Protein AF-A0A1C5VBH0-F1 (afdb_monomer_lite)

Secondary structure (DSSP, 8-state):
-BEEEEETTEEEETTS-EEEEE----TT--EEE-GGG--GGGGGPBPPSS-EEEEETTTEEEEE-TTSPPEEEEEEEEESSSS--EEEEEETTEEEEEEEPEEEE-

Radius of gyration: 13.72 Å; chains: 1; bounding box: 36×25×34 Å

Foldseek 3Di:
DAFDDWDQAWTADPVGKIKGKDDPDDDFKDKGWRRVPWDPVSRVDDADPPKDKAADAQFAIWIGHPPDDTIDTGIEMEGAPPDFQKMFIDIRNHTDDIHGHNYDHD

Structure (mmCIF, N/CA/C/O backbone):
data_AF-A0A1C5VBH0-F1
#
_entry.id   AF-A0A1C5VBH0-F1
#
loop_
_atom_site.group_PDB
_atom_site.id
_atom_site.type_symbol
_atom_site.label_atom_id
_atom_site.label_alt_id
_atom_site.label_comp_id
_atom_site.label_asym_id
_atom_site.label_entity_id
_atom_site.label_seq_id
_atom_site.pdbx_PDB_ins_code
_atom_site.Cartn_x
_atom_site.Cartn_y
_atom_site.Cartn_z
_atom_site.occupancy
_atom_site.B_iso_or_equiv
_atom_site.auth_seq_id
_atom_site.auth_comp_id
_atom_site.auth_asym_id
_atom_site.auth_atom_id
_atom_site.pdbx_PDB_model_num
ATOM 1 N N . MET A 1 1 ? -12.240 0.512 12.621 1.00 96.69 1 MET A N 1
ATOM 2 C CA . MET A 1 1 ? -10.835 0.123 12.818 1.00 96.69 1 MET A CA 1
ATOM 3 C C . MET A 1 1 ? -9.957 1.331 12.567 1.00 96.69 1 MET A C 1
ATOM 5 O O . MET A 1 1 ? -10.257 2.115 11.674 1.00 96.69 1 MET A O 1
ATOM 9 N N . LYS A 1 2 ? -8.920 1.514 13.374 1.00 97.88 2 LYS A N 1
ATOM 10 C CA . LYS A 1 2 ? -7.988 2.645 13.287 1.00 97.88 2 LYS A CA 1
ATOM 11 C C . LYS A 1 2 ? -6.603 2.147 12.889 1.00 97.88 2 LYS A C 1
ATOM 13 O O . LYS A 1 2 ? -6.240 1.021 13.231 1.00 97.88 2 LYS A O 1
ATOM 18 N N . ILE A 1 3 ? -5.835 2.965 12.172 1.00 98.44 3 ILE A N 1
ATOM 19 C CA . ILE A 1 3 ? -4.441 2.633 11.859 1.00 98.44 3 ILE A CA 1
ATOM 20 C C . ILE A 1 3 ? -3.642 2.608 13.166 1.00 98.44 3 ILE A C 1
ATOM 22 O O . ILE A 1 3 ? -3.681 3.549 13.958 1.00 98.44 3 ILE A O 1
ATOM 26 N N . LYS A 1 4 ? -2.948 1.497 13.401 1.00 98.25 4 LYS A N 1
ATOM 27 C CA . LYS A 1 4 ? -2.137 1.242 14.593 1.00 98.25 4 LYS A CA 1
ATOM 28 C C . LYS A 1 4 ? -0.646 1.386 14.306 1.00 98.25 4 LYS A C 1
ATOM 30 O O . LYS A 1 4 ? 0.093 1.837 15.176 1.00 98.25 4 LYS A O 1
ATOM 35 N N . GLU A 1 5 ? -0.207 0.958 13.128 1.00 98.25 5 GLU A N 1
ATOM 36 C CA . GLU A 1 5 ? 1.199 0.961 12.729 1.00 98.25 5 GLU A CA 1
ATOM 37 C C . GLU A 1 5 ? 1.309 1.065 11.206 1.00 98.25 5 GLU A C 1
ATOM 39 O O . GLU A 1 5 ? 0.511 0.468 10.482 1.00 98.25 5 GLU A O 1
ATOM 44 N N . VAL A 1 6 ? 2.313 1.807 10.744 1.00 98.44 6 VAL A N 1
ATOM 45 C CA . VAL A 1 6 ? 2.709 1.927 9.339 1.00 98.44 6 VAL A CA 1
ATOM 46 C C . VAL A 1 6 ? 4.210 1.671 9.269 1.00 98.44 6 VAL A C 1
ATOM 48 O O . VAL A 1 6 ? 4.956 2.183 10.105 1.00 98.44 6 VAL A O 1
ATOM 51 N N . ASN A 1 7 ? 4.649 0.861 8.313 1.00 97.81 7 ASN A N 1
ATOM 52 C CA . ASN A 1 7 ? 6.062 0.692 7.983 1.00 97.81 7 ASN A CA 1
ATOM 53 C C . ASN A 1 7 ? 6.222 0.381 6.493 1.00 97.8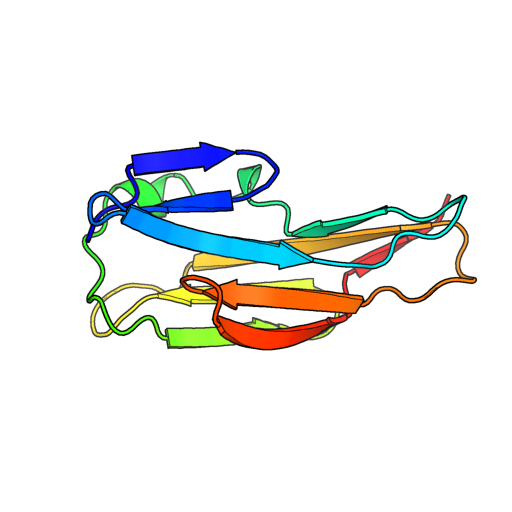1 7 ASN A C 1
ATOM 55 O 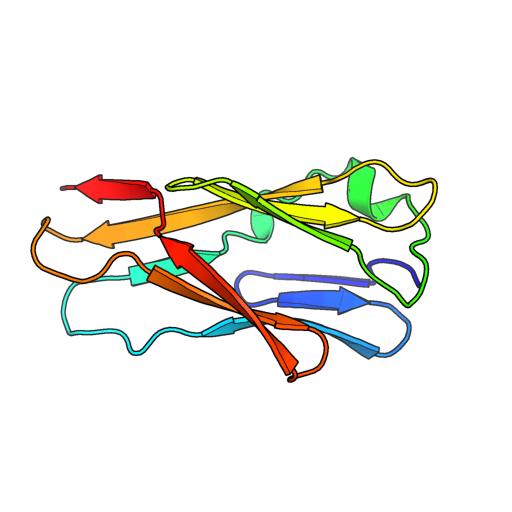O . ASN A 1 7 ? 5.236 0.279 5.770 1.00 97.81 7 ASN A O 1
ATOM 59 N N . THR A 1 8 ? 7.457 0.158 6.055 1.00 97.50 8 THR A N 1
ATOM 60 C CA . THR A 1 8 ? 7.802 -0.094 4.648 1.00 97.50 8 THR A CA 1
ATOM 61 C C . THR A 1 8 ? 7.076 -1.271 3.987 1.00 97.50 8 THR A C 1
ATOM 63 O O . THR A 1 8 ? 7.061 -1.347 2.767 1.00 97.50 8 THR A O 1
ATOM 66 N N . ASN A 1 9 ? 6.474 -2.192 4.748 1.00 97.31 9 ASN A N 1
ATOM 67 C CA . ASN A 1 9 ? 5.834 -3.400 4.218 1.00 97.31 9 ASN A CA 1
ATOM 68 C C . ASN A 1 9 ? 4.317 -3.444 4.429 1.00 97.31 9 ASN A C 1
ATOM 70 O O . ASN A 1 9 ? 3.650 -4.280 3.812 1.00 97.31 9 ASN A O 1
ATOM 74 N N . TYR A 1 10 ? 3.760 -2.633 5.336 1.00 98.50 10 TYR A N 1
ATOM 75 C CA . TYR A 1 10 ? 2.330 -2.688 5.625 1.00 98.50 10 TYR A CA 1
ATOM 76 C C . TYR A 1 10 ? 1.746 -1.453 6.309 1.00 98.50 10 TYR A C 1
ATOM 78 O O . TYR A 1 10 ? 2.421 -0.696 7.008 1.00 98.50 10 TYR A O 1
ATOM 86 N N . ILE A 1 11 ? 0.416 -1.385 6.236 1.00 98.69 11 ILE A N 1
ATOM 87 C CA . ILE A 1 11 ? -0.445 -0.663 7.178 1.00 98.69 11 ILE A CA 1
ATOM 88 C C . ILE A 1 11 ? -1.176 -1.699 8.037 1.00 98.69 11 ILE A C 1
ATOM 90 O O . ILE A 1 11 ? -1.847 -2.586 7.506 1.00 98.69 11 ILE A O 1
ATOM 94 N N . LEU A 1 12 ? -1.060 -1.596 9.361 1.00 98.62 12 LEU A N 1
ATOM 95 C CA . LEU A 1 12 ? -1.732 -2.456 10.336 1.00 98.62 12 LEU A CA 1
ATOM 96 C C . LEU A 1 12 ? -2.845 -1.680 11.038 1.00 98.62 12 LEU A C 1
ATOM 98 O O . LEU A 1 12 ? -2.598 -0.636 11.644 1.00 98.62 12 LEU A O 1
ATOM 102 N N . PHE A 1 13 ? -4.050 -2.241 11.037 1.00 98.56 13 PHE A N 1
ATOM 103 C CA . PHE A 1 13 ? -5.187 -1.720 11.786 1.00 98.56 13 PHE A CA 1
ATOM 104 C C . PHE A 1 13 ? -5.282 -2.348 13.187 1.00 98.56 13 PHE A C 1
ATOM 106 O O . PHE A 1 13 ? -4.775 -3.440 13.455 1.00 98.56 13 PHE A O 1
ATOM 113 N N . ASP A 1 14 ? -5.947 -1.658 14.110 1.00 98.31 14 ASP A N 1
ATOM 114 C CA . ASP A 1 14 ? -6.143 -2.084 15.501 1.00 98.31 14 ASP A CA 1
ATOM 115 C C . ASP A 1 14 ? -6.956 -3.380 15.667 1.00 98.31 14 ASP A C 1
ATOM 117 O O . ASP A 1 14 ? -6.773 -4.093 16.657 1.00 98.31 14 ASP A O 1
ATOM 121 N N . ASN A 1 15 ? -7.791 -3.723 14.684 1.00 97.12 15 ASN A N 1
ATOM 122 C CA . ASN A 1 15 ? -8.527 -4.986 14.609 1.00 97.12 15 ASN A CA 1
ATOM 123 C C . ASN A 1 15 ? -7.670 -6.170 14.107 1.00 97.12 15 ASN A C 1
ATOM 125 O O . ASN A 1 15 ? -8.147 -7.303 14.108 1.00 97.12 15 ASN A O 1
ATOM 129 N N . GLY A 1 16 ? -6.420 -5.922 13.696 1.00 97.88 16 GLY A N 1
ATOM 130 C CA . GLY A 1 16 ? -5.478 -6.923 13.195 1.00 97.88 16 GLY A CA 1
ATOM 131 C C . GLY A 1 16 ? -5.398 -7.045 11.671 1.00 97.88 16 GLY A C 1
ATOM 132 O O . GLY A 1 16 ? -4.440 -7.654 11.191 1.00 97.88 16 GLY A O 1
ATOM 133 N N . SER A 1 17 ? -6.335 -6.454 10.921 1.00 98.00 17 SER A N 1
ATOM 134 C CA . SER A 1 17 ? -6.310 -6.439 9.454 1.00 98.00 17 SER A CA 1
ATOM 135 C C . SER A 1 17 ? -5.119 -5.634 8.926 1.00 98.00 17 SER A C 1
ATOM 137 O O . SER A 1 17 ? -4.623 -4.719 9.593 1.00 98.00 17 SER A O 1
ATOM 139 N N . ARG A 1 18 ? -4.638 -5.983 7.727 1.00 98.19 18 ARG A N 1
ATOM 140 C CA . ARG A 1 18 ? -3.439 -5.381 7.121 1.00 98.19 18 ARG A CA 1
ATOM 141 C C . ARG A 1 18 ? -3.633 -5.082 5.647 1.00 98.19 18 ARG A C 1
ATOM 143 O O . ARG A 1 18 ? -4.257 -5.885 4.960 1.00 98.19 18 ARG A O 1
ATOM 150 N N . ILE A 1 19 ? -3.046 -3.983 5.183 1.00 98.62 19 ILE A N 1
ATOM 151 C CA . ILE A 1 19 ? -2.776 -3.743 3.761 1.00 98.62 19 ILE A CA 1
ATOM 152 C C . ILE A 1 19 ? -1.299 -4.054 3.523 1.00 98.62 19 ILE A C 1
ATOM 154 O O . ILE A 1 19 ? -0.456 -3.573 4.282 1.00 98.62 19 ILE A O 1
ATOM 158 N N . THR A 1 20 ? -0.999 -4.865 2.512 1.00 98.69 20 THR A N 1
ATOM 159 C CA . THR A 1 20 ? 0.366 -5.254 2.117 1.00 98.69 20 THR A CA 1
ATOM 160 C C . THR A 1 20 ? 0.496 -5.240 0.596 1.00 98.69 20 THR A C 1
ATOM 162 O O . THR A 1 20 ? -0.515 -5.172 -0.106 1.00 98.69 20 THR A O 1
ATOM 165 N N . PHE A 1 21 ? 1.722 -5.344 0.091 1.00 98.44 21 PHE A N 1
ATOM 166 C CA . PHE A 1 21 ? 1.986 -5.616 -1.321 1.00 98.44 21 PHE A CA 1
ATOM 167 C C . PHE A 1 21 ? 2.855 -6.866 -1.486 1.00 98.44 21 PHE A C 1
ATOM 169 O O . PHE A 1 21 ? 3.493 -7.299 -0.523 1.00 98.44 21 PHE A O 1
ATOM 176 N N . ASP A 1 22 ? 2.861 -7.431 -2.689 1.00 97.56 22 ASP A N 1
ATOM 177 C CA . ASP A 1 22 ? 3.783 -8.486 -3.110 1.00 97.56 22 ASP A CA 1
ATOM 178 C C . ASP A 1 22 ? 4.243 -8.248 -4.552 1.00 97.56 22 ASP A C 1
ATOM 180 O O . ASP A 1 22 ? 3.503 -7.681 -5.359 1.00 97.56 22 ASP A O 1
ATOM 184 N N . HIS A 1 23 ? 5.467 -8.678 -4.848 1.00 94.94 23 HIS A N 1
ATOM 185 C CA . HIS A 1 23 ? 6.043 -8.715 -6.192 1.00 94.94 23 HIS A CA 1
ATOM 186 C C . HIS A 1 23 ? 7.197 -9.713 -6.225 1.00 94.94 23 HIS A C 1
ATOM 188 O O . HIS A 1 23 ? 8.039 -9.727 -5.319 1.00 94.94 23 HIS A O 1
ATOM 194 N N . GLU A 1 24 ? 7.265 -10.529 -7.275 1.00 91.62 24 GLU A N 1
ATOM 195 C CA . GLU A 1 24 ? 8.403 -11.421 -7.503 1.00 91.62 24 GLU A CA 1
ATOM 196 C C . GLU A 1 24 ? 9.581 -10.604 -8.045 1.00 91.62 24 GLU A C 1
ATOM 198 O O . GLU A 1 24 ? 9.737 -10.442 -9.247 1.00 91.62 24 GLU A O 1
ATOM 203 N N . GLN A 1 25 ? 10.397 -10.070 -7.132 1.00 87.62 25 GLN A N 1
ATOM 204 C CA . GLN A 1 25 ? 11.529 -9.212 -7.486 1.00 87.62 25 GLN A CA 1
ATOM 205 C C . GLN A 1 25 ? 12.583 -9.965 -8.311 1.00 87.62 25 GLN A C 1
ATOM 207 O O . GLN A 1 25 ? 13.125 -10.984 -7.864 1.00 87.62 25 GLN A O 1
ATOM 212 N N . ASP A 1 26 ? 12.955 -9.391 -9.453 1.00 84.31 26 ASP A N 1
ATOM 213 C CA . ASP A 1 26 ? 14.139 -9.779 -10.218 1.00 84.31 26 ASP A CA 1
ATOM 214 C C . ASP A 1 26 ? 15.437 -9.119 -9.689 1.00 84.31 26 ASP A C 1
ATOM 216 O O . ASP A 1 26 ? 15.470 -8.442 -8.663 1.00 84.31 26 ASP A O 1
ATOM 220 N N . CYS A 1 27 ? 16.575 -9.348 -10.362 1.00 82.56 27 CYS A N 1
ATOM 221 C CA . CYS A 1 27 ? 17.903 -8.973 -9.845 1.00 82.56 27 CYS A CA 1
ATOM 222 C C . CYS A 1 27 ? 18.099 -7.487 -9.527 1.00 82.56 27 CYS A C 1
ATOM 224 O O . CYS A 1 27 ? 18.988 -7.142 -8.745 1.00 82.56 27 CYS A O 1
ATOM 226 N N . CYS A 1 28 ? 17.399 -6.627 -10.259 1.00 87.56 28 CYS A N 1
ATOM 227 C CA . CYS A 1 28 ? 17.822 -5.255 -10.506 1.00 87.56 28 CYS A CA 1
ATOM 228 C C . CYS A 1 28 ? 16.628 -4.294 -10.600 1.00 87.56 28 CYS A C 1
ATOM 230 O O . CYS A 1 28 ? 16.747 -3.216 -11.181 1.00 87.56 28 CYS A O 1
ATOM 232 N N . GLU A 1 29 ? 15.492 -4.718 -10.053 1.00 93.94 29 GLU A N 1
ATOM 233 C CA . GLU A 1 29 ? 14.293 -3.917 -9.853 1.00 93.94 29 GLU A CA 1
ATOM 234 C C . GLU A 1 29 ? 13.953 -3.874 -8.364 1.00 93.94 29 GLU A C 1
ATOM 236 O O . GLU A 1 29 ? 14.403 -4.701 -7.564 1.00 93.94 29 GLU A O 1
ATOM 241 N N . THR A 1 30 ? 13.176 -2.878 -7.970 1.00 95.00 30 THR A N 1
ATOM 242 C CA . THR A 1 30 ? 12.522 -2.862 -6.668 1.00 95.00 30 THR A CA 1
ATOM 243 C C . THR A 1 30 ? 11.154 -2.229 -6.837 1.00 95.00 30 THR A C 1
ATOM 245 O O . THR A 1 30 ? 11.051 -1.009 -6.955 1.00 95.00 30 THR A O 1
ATOM 248 N N . ASN A 1 31 ? 10.119 -3.072 -6.853 1.00 96.56 31 ASN A N 1
ATOM 249 C CA . ASN A 1 31 ? 8.721 -2.648 -6.963 1.00 96.56 31 ASN A CA 1
ATOM 250 C C . ASN A 1 31 ? 8.055 -2.675 -5.584 1.00 96.56 31 ASN A C 1
ATOM 252 O O . ASN A 1 31 ? 8.120 -3.695 -4.892 1.00 96.56 31 ASN A O 1
ATOM 256 N N . TYR A 1 32 ? 7.457 -1.563 -5.153 1.00 97.75 32 TYR A N 1
ATOM 257 C CA . TYR A 1 32 ? 6.900 -1.437 -3.803 1.00 97.75 32 TYR A CA 1
ATOM 258 C C . TYR A 1 32 ? 5.796 -0.390 -3.691 1.00 97.75 32 TYR A C 1
ATOM 260 O O . TYR A 1 32 ? 5.791 0.620 -4.394 1.00 97.75 32 TYR A O 1
ATOM 268 N N . ALA A 1 33 ? 4.893 -0.605 -2.730 1.00 98.56 33 ALA A N 1
ATOM 269 C CA . ALA A 1 33 ? 4.005 0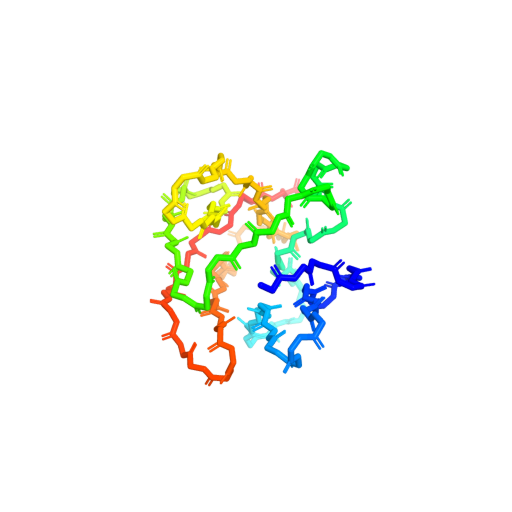.438 -2.230 1.00 98.56 33 ALA A CA 1
ATOM 270 C C . ALA A 1 33 ? 4.705 1.197 -1.094 1.00 98.56 33 ALA A C 1
ATOM 272 O O . ALA A 1 33 ? 5.068 0.608 -0.074 1.00 98.56 33 ALA A O 1
ATOM 273 N N . ASP A 1 34 ? 4.887 2.505 -1.250 1.00 98.44 34 ASP A N 1
ATOM 274 C CA . ASP A 1 34 ? 5.579 3.336 -0.265 1.00 98.44 34 ASP A CA 1
ATOM 275 C C . ASP A 1 34 ? 4.602 3.806 0.819 1.00 98.44 34 ASP A C 1
ATOM 277 O O . ASP A 1 34 ? 4.091 4.930 0.818 1.00 98.44 34 ASP A O 1
ATOM 281 N N . PHE A 1 35 ? 4.302 2.898 1.750 1.00 98.62 35 PHE A N 1
ATOM 282 C CA . PHE A 1 35 ? 3.373 3.161 2.848 1.00 98.62 35 PHE A CA 1
ATOM 283 C C . PHE A 1 35 ? 3.835 4.278 3.787 1.00 98.62 35 PHE A C 1
ATOM 285 O O . PHE A 1 35 ? 2.998 4.886 4.451 1.00 98.62 35 PHE A O 1
ATOM 292 N N . GLU A 1 36 ? 5.136 4.571 3.853 1.00 97.62 36 GLU A N 1
ATOM 293 C CA . GLU A 1 36 ? 5.665 5.640 4.708 1.00 97.62 36 GLU A CA 1
ATOM 294 C C . GLU A 1 36 ? 5.263 7.038 4.208 1.00 97.62 36 GLU A C 1
ATOM 296 O O . GLU A 1 36 ? 5.310 7.994 4.979 1.00 97.62 36 GLU A O 1
ATOM 301 N N . GLN A 1 37 ? 4.796 7.156 2.959 1.00 97.88 37 GLN A N 1
ATOM 302 C CA . GLN A 1 37 ? 4.218 8.390 2.406 1.00 97.88 37 GLN A CA 1
ATOM 303 C C . GLN A 1 37 ? 2.752 8.607 2.797 1.00 97.88 37 GLN A C 1
ATOM 305 O O . GLN A 1 37 ? 2.146 9.587 2.358 1.00 97.88 37 GLN A O 1
ATOM 310 N N . LEU A 1 38 ? 2.153 7.706 3.585 1.00 98.31 38 LEU A N 1
ATOM 311 C CA . LEU A 1 38 ? 0.784 7.875 4.054 1.00 98.31 38 LEU A CA 1
ATOM 312 C C . LEU A 1 38 ? 0.641 9.203 4.805 1.00 98.31 38 LEU A C 1
ATOM 314 O O . LEU A 1 38 ? 1.360 9.479 5.762 1.00 98.31 38 LEU A O 1
ATOM 318 N N . GLU A 1 39 ? -0.337 10.007 4.396 1.00 97.06 39 GLU A N 1
ATOM 319 C CA . GLU A 1 39 ? -0.637 11.274 5.054 1.00 97.06 39 GLU A CA 1
ATOM 320 C C . GLU A 1 39 ? -0.956 11.065 6.545 1.00 97.06 39 GLU A C 1
ATOM 322 O O . GLU A 1 39 ? -1.854 10.291 6.881 1.00 97.06 39 GLU A O 1
ATOM 327 N N . ASP A 1 40 ? -0.307 11.828 7.437 1.00 96.38 40 ASP A N 1
ATOM 328 C CA . ASP A 1 40 ? -0.536 11.775 8.895 1.00 96.38 40 ASP A CA 1
ATOM 329 C C . ASP A 1 40 ? -2.022 11.886 9.266 1.00 96.38 40 ASP A C 1
ATOM 331 O O . ASP A 1 40 ? -2.492 11.279 10.228 1.00 96.38 40 ASP A O 1
ATOM 335 N N . LEU A 1 41 ? -2.790 12.640 8.471 1.00 96.62 41 LEU A N 1
ATOM 336 C CA . LEU A 1 41 ? -4.225 12.814 8.657 1.00 96.62 41 LEU A CA 1
ATOM 337 C C . LEU A 1 41 ? -4.984 11.475 8.634 1.00 96.62 41 LEU A C 1
ATOM 339 O O . LEU A 1 41 ? -5.981 11.346 9.341 1.00 96.62 41 LEU A O 1
ATOM 343 N N . ALA A 1 42 ? -4.516 10.469 7.888 1.00 97.38 42 ALA A N 1
ATOM 344 C CA . ALA A 1 42 ? -5.113 9.134 7.851 1.00 97.38 42 ALA A CA 1
ATOM 345 C C . ALA A 1 42 ? -5.103 8.442 9.220 1.00 97.38 42 ALA A C 1
ATOM 347 O O . ALA A 1 42 ? -6.027 7.691 9.541 1.00 97.38 42 ALA A O 1
ATOM 348 N N . LEU A 1 43 ? -4.096 8.733 10.051 1.00 97.06 43 LEU A N 1
ATOM 349 C CA . LEU A 1 43 ? -3.955 8.171 11.394 1.00 97.06 43 LEU A CA 1
ATOM 350 C C . LEU A 1 43 ? -5.043 8.664 12.353 1.00 97.06 43 LEU A C 1
ATOM 352 O O . LEU A 1 43 ? -5.239 8.060 13.403 1.00 97.06 43 LEU A O 1
ATOM 356 N N . GLU A 1 44 ? -5.772 9.727 12.008 1.00 96.88 44 GLU A N 1
ATOM 357 C CA . GLU A 1 44 ? -6.832 10.291 12.847 1.00 96.88 44 GLU A CA 1
ATOM 358 C C . GLU A 1 44 ? -8.227 9.725 12.550 1.00 96.88 44 GLU A C 1
ATOM 360 O O . GLU A 1 44 ? -9.148 9.930 13.344 1.00 96.88 44 GLU A O 1
ATOM 365 N N . TYR A 1 45 ? -8.397 8.973 11.459 1.00 97.44 45 TYR A N 1
ATOM 366 C CA . TYR A 1 45 ? -9.700 8.437 11.059 1.00 97.44 45 TYR A CA 1
ATOM 367 C C . TYR A 1 45 ? -9.978 7.044 11.626 1.00 97.44 45 TYR A C 1
ATOM 369 O O . TYR A 1 45 ? -9.098 6.190 11.749 1.00 97.44 45 TYR A O 1
ATOM 377 N N . GLU A 1 46 ? -11.256 6.801 11.919 1.00 97.69 46 GLU A N 1
ATOM 378 C CA . GLU A 1 46 ? -11.797 5.453 12.062 1.00 97.69 46 GLU A CA 1
ATOM 379 C C . GLU A 1 46 ? -12.385 5.001 10.725 1.00 97.69 46 GLU A C 1
ATOM 381 O O . GLU A 1 46 ? -13.244 5.667 10.151 1.00 97.69 46 GLU A O 1
ATOM 386 N N . PHE A 1 47 ? -11.931 3.846 10.253 1.00 97.62 47 PHE A N 1
ATOM 387 C CA . PHE A 1 47 ? -12.387 3.214 9.023 1.00 97.62 47 PHE A CA 1
ATOM 388 C C . PHE A 1 47 ? -13.407 2.112 9.327 1.00 97.62 47 PHE A C 1
ATOM 390 O O . PHE A 1 47 ? -13.300 1.412 10.339 1.00 97.62 47 PHE A O 1
ATOM 397 N N . GLU A 1 48 ? -14.383 1.900 8.450 1.00 96.56 48 GLU A N 1
ATOM 398 C CA . GLU A 1 48 ? -15.191 0.675 8.489 1.00 96.56 48 GLU A CA 1
ATOM 399 C C . GLU A 1 48 ? -14.331 -0.546 8.103 1.00 96.56 48 GLU A C 1
ATOM 401 O O . GLU A 1 48 ? -13.298 -0.410 7.453 1.00 96.56 48 GLU A O 1
ATOM 406 N N . ASN A 1 49 ? -14.738 -1.758 8.505 1.00 90.81 49 ASN A N 1
ATOM 407 C CA . ASN A 1 49 ? -13.995 -2.982 8.150 1.00 90.81 49 ASN A CA 1
ATOM 408 C C . ASN A 1 49 ? -14.005 -3.262 6.635 1.00 90.81 49 ASN A C 1
ATOM 410 O O . ASN A 1 49 ? -13.123 -3.962 6.135 1.00 90.81 49 ASN A O 1
ATOM 414 N N . ASP A 1 50 ? -15.024 -2.755 5.936 1.00 94.06 50 ASP A N 1
A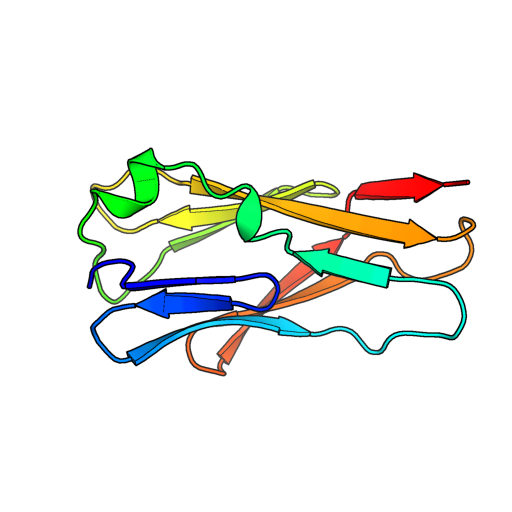TOM 415 C CA . ASP A 1 50 ? -15.172 -2.846 4.487 1.00 94.06 50 ASP A CA 1
ATOM 416 C C . ASP A 1 50 ? -14.430 -1.671 3.838 1.00 94.06 50 ASP A C 1
ATOM 418 O O . ASP A 1 50 ? -14.989 -0.589 3.625 1.00 94.06 50 ASP A O 1
ATOM 422 N N . LEU A 1 51 ? -13.124 -1.857 3.628 1.00 97.81 51 LEU A N 1
ATOM 423 C CA . LEU A 1 51 ? -12.297 -0.863 2.957 1.00 97.81 51 LEU A CA 1
ATOM 424 C C . LEU A 1 51 ? -12.637 -0.798 1.469 1.00 97.81 51 LEU A C 1
ATOM 426 O O . LEU A 1 51 ? -12.784 -1.811 0.787 1.00 97.81 51 LEU A O 1
ATOM 430 N N . ILE A 1 52 ? -12.695 0.426 0.967 1.00 98.38 52 ILE A N 1
ATOM 431 C CA . ILE A 1 52 ? -12.824 0.747 -0.446 1.00 98.38 52 ILE A CA 1
ATOM 432 C C . ILE A 1 52 ? -11.420 1.017 -0.972 1.00 98.38 52 ILE A C 1
ATOM 434 O O . ILE A 1 52 ? -10.664 1.765 -0.351 1.00 98.38 52 ILE A O 1
ATOM 438 N N . PHE A 1 53 ? -11.099 0.444 -2.129 1.00 98.50 53 PHE A N 1
ATOM 439 C CA . PHE A 1 53 ? -9.833 0.668 -2.811 1.00 98.50 53 PHE A CA 1
ATOM 440 C C . PHE A 1 53 ? -10.052 1.194 -4.226 1.00 98.50 53 PHE A C 1
ATOM 442 O O . PHE A 1 53 ? -10.981 0.778 -4.918 1.00 98.50 53 PHE A O 1
ATOM 449 N N . GLU A 1 54 ? -9.166 2.084 -4.662 1.00 98.44 54 GLU A N 1
ATOM 450 C CA . GLU A 1 54 ? -9.167 2.645 -6.010 1.00 98.44 54 GLU A CA 1
ATOM 451 C C . GLU A 1 54 ? -7.752 2.644 -6.584 1.00 98.44 54 GLU A C 1
ATOM 453 O O . GLU A 1 54 ? -6.847 3.253 -6.013 1.00 98.44 54 GLU A O 1
ATOM 458 N N . VAL A 1 55 ? -7.573 2.009 -7.742 1.00 98.25 55 VAL A N 1
ATOM 459 C CA . VAL A 1 55 ? -6.316 2.065 -8.497 1.00 98.25 55 VAL A CA 1
ATOM 460 C C . VAL A 1 55 ? -6.093 3.485 -9.017 1.00 98.25 55 VAL A C 1
ATOM 462 O O . VAL A 1 55 ? -7.015 4.126 -9.530 1.00 98.25 55 VAL A O 1
ATOM 465 N N . VAL A 1 56 ? -4.859 3.968 -8.904 1.00 98.12 56 VAL A N 1
ATOM 466 C CA . VAL A 1 56 ? -4.362 5.173 -9.570 1.00 98.12 56 VAL A CA 1
ATOM 467 C C . VAL A 1 56 ? -3.290 4.707 -10.563 1.00 98.12 56 VAL A C 1
ATOM 469 O O . VAL A 1 56 ? -2.155 4.472 -10.151 1.00 98.12 56 VAL A O 1
ATOM 472 N N . PRO A 1 57 ? -3.647 4.509 -11.848 1.00 95.50 57 PRO A N 1
ATOM 473 C CA . PRO A 1 57 ? -2.756 3.892 -12.831 1.00 95.50 57 PRO A CA 1
ATOM 474 C C . PRO A 1 57 ? -1.377 4.553 -12.872 1.00 95.50 57 PRO A C 1
ATOM 476 O O . PRO A 1 57 ? -1.301 5.782 -12.815 1.00 95.50 57 PRO A O 1
ATOM 479 N N . GLU A 1 58 ? -0.321 3.740 -12.958 1.00 95.06 58 GLU A N 1
ATOM 480 C CA . GLU A 1 58 ? 1.091 4.164 -13.043 1.00 95.06 58 GLU A CA 1
ATOM 481 C C . GLU A 1 58 ? 1.597 4.980 -11.837 1.00 95.06 58 GLU A C 1
ATOM 483 O O . GLU A 1 58 ? 2.665 5.577 -11.901 1.00 95.06 58 GLU A O 1
ATOM 488 N N . ASN A 1 59 ? 0.823 5.081 -10.751 1.00 96.75 59 ASN A N 1
ATOM 489 C CA . ASN A 1 59 ? 1.161 5.931 -9.603 1.00 96.75 59 ASN A CA 1
ATOM 490 C C . ASN A 1 59 ? 0.939 5.235 -8.256 1.00 96.75 59 ASN A C 1
ATOM 492 O O . ASN A 1 59 ? 1.607 5.579 -7.287 1.00 96.75 59 ASN A O 1
ATOM 496 N N . GLY A 1 60 ? -0.012 4.304 -8.158 1.00 98.19 60 GLY A N 1
ATOM 497 C CA . GLY A 1 60 ? -0.293 3.543 -6.943 1.00 98.19 60 GLY A CA 1
ATOM 498 C C . GLY A 1 60 ? -1.783 3.373 -6.686 1.00 98.19 60 GLY A C 1
ATOM 499 O O . GLY A 1 60 ? -2.557 3.065 -7.591 1.00 98.19 60 GLY A O 1
ATOM 500 N N . PHE A 1 61 ? -2.231 3.557 -5.448 1.00 98.75 61 PHE A N 1
ATOM 501 C CA . PHE A 1 61 ? -3.637 3.340 -5.110 1.00 98.75 61 PHE A CA 1
ATOM 502 C C . PHE A 1 61 ? -4.125 4.245 -3.989 1.00 98.75 61 PHE A C 1
ATOM 504 O O . PHE A 1 61 ? -3.358 4.888 -3.279 1.00 98.75 61 PHE A O 1
ATOM 511 N N . ARG A 1 62 ? -5.444 4.301 -3.828 1.00 98.62 62 ARG A N 1
ATOM 512 C CA . ARG A 1 62 ? -6.096 4.951 -2.697 1.00 98.62 62 ARG A CA 1
ATOM 513 C C . ARG A 1 62 ? -6.902 3.946 -1.900 1.00 98.62 62 ARG A C 1
ATOM 515 O O . ARG A 1 62 ? -7.497 3.039 -2.482 1.00 98.62 62 ARG A O 1
ATOM 522 N N . PHE A 1 63 ? -6.979 4.148 -0.591 1.00 98.62 63 PHE A N 1
ATOM 523 C CA . PHE A 1 63 ? -7.872 3.388 0.278 1.00 98.62 63 PHE A CA 1
ATOM 524 C C . PHE A 1 63 ? -8.6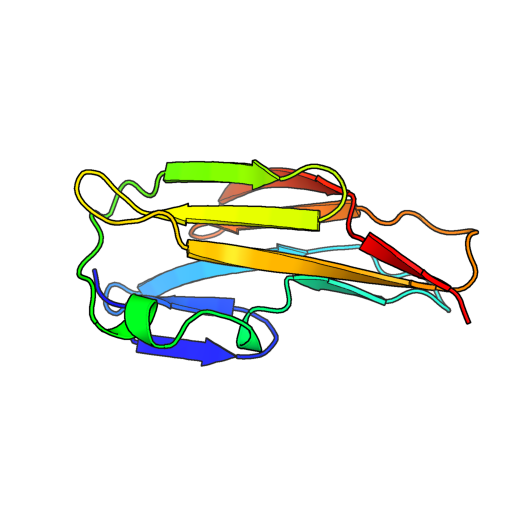59 4.305 1.215 1.00 98.62 63 PHE A C 1
ATOM 526 O O . PHE A 1 63 ? -8.230 5.403 1.568 1.00 98.62 63 PHE A O 1
ATOM 533 N N . GLY A 1 64 ? -9.827 3.839 1.628 1.00 98.31 64 GLY A N 1
ATOM 534 C CA . GLY A 1 64 ? -10.688 4.523 2.580 1.00 98.31 64 GLY A CA 1
ATOM 535 C C . GLY A 1 64 ? -11.861 3.636 2.954 1.00 98.31 64 GLY A C 1
ATOM 536 O O . GLY A 1 64 ? -11.850 2.432 2.722 1.00 98.31 64 GLY A O 1
ATOM 537 N N . SER A 1 65 ? -12.896 4.216 3.537 1.00 97.69 65 SER A N 1
ATOM 538 C CA . SER A 1 65 ? -14.146 3.523 3.825 1.00 97.69 65 SER A CA 1
ATOM 539 C C . SER A 1 65 ? -15.310 4.499 3.711 1.00 97.69 65 SER A C 1
ATOM 541 O O . SER A 1 65 ? -15.129 5.697 3.471 1.00 97.69 65 SER A O 1
ATOM 543 N N . LYS A 1 66 ? -16.534 4.004 3.867 1.00 96.00 66 LYS A N 1
ATOM 544 C CA . LYS A 1 66 ? -17.715 4.856 3.790 1.00 96.00 66 LYS A CA 1
ATOM 545 C C . LYS A 1 66 ? -17.634 5.995 4.816 1.00 96.00 66 LYS A C 1
ATOM 547 O O . LYS A 1 66 ? -17.604 5.770 6.018 1.00 96.00 66 LYS A O 1
ATOM 552 N N . GLY A 1 67 ? -17.662 7.233 4.325 1.00 93.81 67 GLY A N 1
ATOM 553 C CA . GLY A 1 67 ? -17.643 8.426 5.174 1.00 93.81 67 GLY A CA 1
ATOM 554 C C . GLY A 1 67 ? -16.250 8.908 5.589 1.00 93.81 67 GLY A C 1
ATOM 555 O O . GLY A 1 67 ? -16.172 9.900 6.311 1.00 93.81 67 GLY A O 1
ATOM 556 N N . THR A 1 68 ? -15.170 8.280 5.112 1.00 96.50 68 THR A N 1
ATOM 557 C CA . THR A 1 68 ? -13.801 8.799 5.256 1.00 96.50 68 THR A CA 1
ATOM 558 C C . THR A 1 68 ? -13.302 9.388 3.933 1.00 96.50 68 THR A C 1
ATOM 560 O O . THR A 1 68 ? -13.812 9.031 2.867 1.00 96.50 68 THR A O 1
ATOM 563 N N . PRO A 1 69 ? -12.285 10.267 3.958 1.00 97.38 69 PRO A N 1
ATOM 564 C CA . PRO A 1 69 ? -11.482 10.544 2.777 1.00 97.38 69 PRO A CA 1
ATOM 565 C C . PRO A 1 69 ? -10.844 9.263 2.223 1.00 97.38 69 PRO A C 1
ATOM 567 O O . PRO A 1 69 ? -10.735 8.248 2.921 1.00 97.38 69 PRO A O 1
ATOM 570 N N . MET A 1 70 ? -10.411 9.347 0.969 1.00 98.25 70 MET A N 1
ATOM 571 C CA . MET A 1 70 ? -9.553 8.354 0.333 1.00 98.25 70 MET A CA 1
ATOM 572 C C . MET A 1 70 ? -8.106 8.827 0.467 1.00 98.25 70 MET A C 1
ATOM 574 O O . MET A 1 70 ? -7.793 9.930 0.020 1.00 98.25 70 MET A O 1
ATOM 578 N N . PHE A 1 71 ? -7.246 8.009 1.063 1.00 98.50 71 PHE A N 1
ATOM 579 C CA . PHE A 1 71 ? -5.832 8.311 1.283 1.00 98.50 71 PHE A CA 1
ATOM 580 C C . PHE A 1 71 ? -4.979 7.619 0.235 1.00 98.50 71 PHE A C 1
ATOM 582 O O . PHE A 1 71 ? -5.222 6.454 -0.083 1.00 98.50 71 PHE A O 1
ATOM 589 N N . PHE A 1 72 ? -4.016 8.346 -0.319 1.00 98.62 72 PHE A N 1
ATOM 590 C CA . PHE A 1 72 ? -3.162 7.869 -1.399 1.00 98.62 72 PHE A CA 1
ATOM 591 C C . PHE A 1 72 ? -1.901 7.191 -0.865 1.00 98.62 72 PHE A C 1
ATOM 593 O O . PHE A 1 72 ? -1.273 7.690 0.064 1.00 98.62 72 PHE A O 1
ATOM 600 N N . ILE A 1 73 ? -1.545 6.070 -1.488 1.00 98.69 73 ILE A N 1
ATOM 601 C CA . ILE A 1 73 ? -0.284 5.358 -1.319 1.00 98.69 73 ILE A CA 1
ATOM 602 C C . ILE A 1 73 ? 0.389 5.312 -2.692 1.00 98.69 73 ILE A C 1
ATOM 604 O O . ILE A 1 73 ? -0.144 4.659 -3.599 1.00 98.69 73 ILE A O 1
ATOM 608 N N . PRO A 1 74 ? 1.527 6.000 -2.867 1.00 98.56 74 PRO A N 1
ATOM 609 C CA . PRO A 1 74 ? 2.280 5.897 -4.097 1.00 98.56 74 PRO A CA 1
ATOM 610 C C . PRO A 1 74 ? 2.947 4.525 -4.209 1.00 98.56 74 PRO A C 1
ATOM 612 O O . PRO A 1 74 ? 3.262 3.876 -3.208 1.00 98.56 74 PRO A O 1
ATOM 615 N N . CYS A 1 75 ? 3.160 4.079 -5.437 1.00 98.50 75 CYS A N 1
ATOM 616 C CA . CYS A 1 75 ? 3.885 2.855 -5.737 1.00 98.50 75 CYS A CA 1
ATOM 617 C C . CYS A 1 75 ? 5.004 3.167 -6.727 1.00 98.50 75 CYS A C 1
ATOM 619 O O . CYS A 1 75 ? 4.787 3.892 -7.699 1.00 98.50 75 CYS A O 1
ATOM 621 N N . TYR A 1 76 ? 6.193 2.627 -6.472 1.00 97.94 76 TYR A N 1
ATOM 622 C CA . TYR A 1 76 ? 7.404 2.931 -7.228 1.00 97.94 76 TYR A CA 1
ATOM 623 C C . TYR A 1 76 ? 8.071 1.657 -7.736 1.00 97.94 76 TYR A C 1
ATOM 625 O O . TYR A 1 76 ? 8.036 0.624 -7.069 1.00 97.94 76 TYR A O 1
ATOM 633 N N . SER A 1 77 ? 8.690 1.765 -8.909 1.00 96.62 77 SER A N 1
ATOM 634 C CA . SER A 1 77 ? 9.531 0.742 -9.525 1.00 96.62 77 SER A CA 1
ATOM 635 C C . SER A 1 77 ? 10.911 1.336 -9.799 1.00 96.62 77 SER A C 1
ATOM 637 O O . SER A 1 77 ? 11.113 2.072 -10.767 1.00 96.62 77 SER A O 1
ATOM 639 N N . ASP A 1 78 ? 11.866 1.059 -8.913 1.00 95.81 78 ASP A N 1
ATOM 640 C CA . ASP A 1 78 ? 13.252 1.514 -9.053 1.00 95.81 78 ASP A CA 1
ATOM 641 C C . ASP A 1 78 ? 14.029 0.508 -9.926 1.00 95.81 78 ASP A C 1
ATOM 643 O O . ASP A 1 78 ? 14.467 -0.540 -9.447 1.00 95.81 78 ASP A O 1
ATOM 647 N N . GLN A 1 79 ? 14.211 0.809 -11.218 1.00 93.25 79 GLN A N 1
ATOM 648 C CA . GLN A 1 79 ? 14.754 -0.141 -12.204 1.00 93.25 79 GLN A CA 1
ATOM 649 C C . GLN A 1 79 ? 15.471 0.533 -13.394 1.00 93.25 79 GLN A C 1
ATOM 651 O O . GLN A 1 79 ? 15.568 1.752 -13.480 1.00 93.25 79 GLN A O 1
ATOM 656 N N . ASN A 1 80 ? 15.966 -0.260 -14.352 1.00 91.19 80 ASN A N 1
ATOM 657 C CA . ASN A 1 80 ? 16.661 0.220 -15.559 1.00 91.19 80 ASN A CA 1
ATOM 658 C C . ASN A 1 80 ? 15.786 0.244 -16.837 1.00 91.19 80 ASN A C 1
ATOM 660 O O . ASN A 1 80 ? 16.324 0.385 -17.939 1.00 91.19 80 ASN A O 1
ATOM 664 N N . GLY A 1 81 ? 14.462 0.092 -16.697 1.00 88.62 81 GLY A N 1
ATOM 665 C CA . GLY A 1 81 ? 13.485 0.116 -17.795 1.00 88.62 81 GLY A CA 1
ATOM 666 C C . GLY A 1 81 ? 13.347 -1.205 -18.561 1.00 88.62 81 GLY A C 1
ATOM 667 O O . GLY A 1 81 ? 12.983 -1.199 -19.738 1.00 88.62 81 GLY A O 1
ATOM 668 N N . TYR A 1 82 ? 13.708 -2.330 -17.940 1.00 87.94 82 TYR A N 1
ATOM 669 C CA . TYR A 1 82 ? 13.635 -3.666 -18.544 1.00 87.94 82 TYR A CA 1
ATOM 670 C C . TYR A 1 82 ? 12.593 -4.581 -17.888 1.00 87.94 82 TYR A C 1
ATOM 672 O O . TYR A 1 82 ? 12.095 -5.493 -18.549 1.00 87.94 82 TYR A O 1
ATOM 680 N N . TYR A 1 83 ? 12.295 -4.367 -16.609 1.00 91.25 83 TYR A N 1
ATOM 681 C CA . TYR A 1 83 ? 11.487 -5.265 -15.794 1.00 91.25 83 TYR A CA 1
ATOM 682 C C . TYR A 1 83 ? 10.044 -4.770 -15.675 1.00 91.25 83 TYR A C 1
ATOM 684 O O . TYR A 1 83 ? 9.725 -3.632 -16.028 1.00 91.25 83 TYR A O 1
ATOM 692 N N . SER A 1 84 ? 9.162 -5.645 -15.195 1.00 93.12 84 SER A N 1
ATOM 693 C CA . SER A 1 84 ? 7.810 -5.268 -14.779 1.00 93.12 84 SER A CA 1
ATOM 694 C C . SER A 1 84 ? 7.849 -4.136 -13.759 1.00 93.12 84 SER A C 1
ATOM 696 O O . SER A 1 84 ? 8.770 -4.047 -12.959 1.00 93.12 84 SER A O 1
ATOM 698 N N . SER A 1 85 ? 6.832 -3.287 -13.750 1.00 95.56 85 SER A N 1
ATOM 699 C CA . SER A 1 85 ? 6.653 -2.281 -12.703 1.00 95.56 85 SER A CA 1
ATOM 700 C C . SER A 1 85 ? 5.471 -2.601 -11.795 1.00 95.56 85 SER A C 1
ATOM 702 O O . SER A 1 85 ? 5.159 -1.806 -10.914 1.00 95.56 85 SER A O 1
ATOM 704 N N . ASP A 1 86 ? 4.790 -3.729 -11.996 1.00 96.25 86 ASP A N 1
ATOM 705 C CA . ASP A 1 86 ? 3.572 -4.039 -11.267 1.00 96.25 86 ASP A CA 1
ATOM 706 C C . ASP A 1 86 ? 3.826 -4.611 -9.869 1.00 96.25 86 ASP A C 1
ATOM 708 O O . ASP A 1 86 ? 4.885 -5.162 -9.575 1.00 96.25 86 ASP A O 1
ATOM 712 N N . ILE A 1 87 ? 2.840 -4.422 -8.990 1.00 97.88 87 ILE A N 1
ATOM 713 C CA . ILE A 1 87 ? 2.732 -5.083 -7.688 1.00 97.88 87 ILE A CA 1
ATO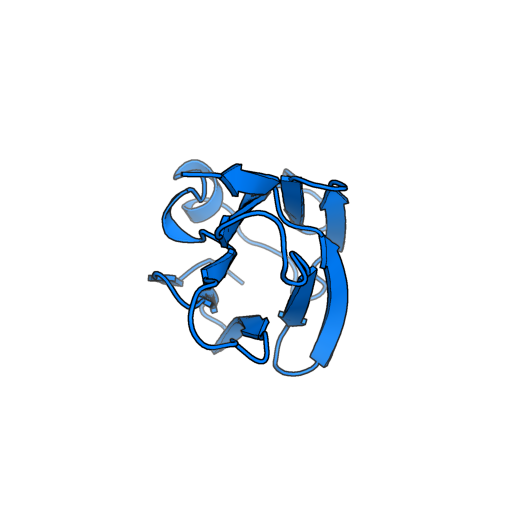M 714 C C . ILE A 1 87 ? 1.290 -5.539 -7.460 1.00 97.88 87 ILE A C 1
ATOM 716 O O . ILE A 1 87 ? 0.329 -4.902 -7.909 1.00 97.88 87 ILE A O 1
ATOM 720 N N . ASP A 1 88 ? 1.126 -6.599 -6.676 1.00 98.56 88 ASP A N 1
ATOM 721 C CA . ASP A 1 88 ? -0.175 -7.032 -6.179 1.00 98.56 88 ASP A CA 1
ATOM 722 C C . ASP A 1 88 ? -0.459 -6.427 -4.801 1.00 98.56 88 ASP A C 1
ATOM 724 O O . ASP A 1 88 ? 0.345 -6.543 -3.877 1.00 98.56 88 ASP A O 1
ATOM 728 N N . ILE A 1 89 ? -1.635 -5.818 -4.631 1.00 98.62 89 ILE A N 1
ATOM 729 C CA . ILE A 1 89 ? -2.097 -5.278 -3.347 1.00 98.62 89 ILE A CA 1
ATOM 730 C C . ILE A 1 89 ? -3.013 -6.281 -2.654 1.00 98.62 89 ILE A C 1
ATOM 732 O O . ILE A 1 89 ? -3.956 -6.814 -3.247 1.00 98.62 89 ILE A O 1
ATOM 736 N N . PHE A 1 90 ? -2.779 -6.488 -1.359 1.00 98.69 90 PHE A N 1
ATOM 737 C CA . PHE A 1 90 ? -3.554 -7.397 -0.524 1.00 98.69 90 PHE A CA 1
ATOM 738 C C . PHE A 1 90 ? -4.194 -6.670 0.655 1.00 98.69 90 PHE A C 1
ATOM 740 O O . PHE A 1 90 ? -3.593 -5.788 1.268 1.00 98.69 90 PHE A O 1
ATOM 747 N N . TYR A 1 91 ? -5.394 -7.114 1.027 1.00 98.31 91 TYR A N 1
ATOM 748 C CA . TYR A 1 91 ? -6.067 -6.736 2.263 1.00 98.31 91 TYR A CA 1
ATOM 749 C C . TYR A 1 91 ? -6.455 -7.989 3.045 1.00 98.31 91 TYR A C 1
ATOM 751 O O . TYR A 1 91 ? -7.198 -8.840 2.556 1.00 98.31 91 TYR A O 1
ATOM 759 N N . ASP A 1 92 ? -5.914 -8.121 4.257 1.00 96.38 92 ASP A N 1
ATOM 760 C CA . ASP A 1 92 ? -6.103 -9.291 5.127 1.00 96.38 92 ASP A CA 1
ATOM 761 C C . ASP A 1 92 ? -5.789 -10.624 4.408 1.00 96.38 92 ASP A C 1
ATOM 763 O O . ASP A 1 92 ? -6.523 -11.610 4.487 1.00 96.38 92 ASP A O 1
ATOM 767 N N . GLY A 1 93 ? -4.707 -10.620 3.619 1.00 96.19 93 GLY A N 1
ATOM 768 C CA . GLY A 1 93 ? -4.249 -11.765 2.825 1.00 96.19 93 GLY A CA 1
ATOM 769 C C . GLY A 1 93 ? -5.082 -12.064 1.574 1.00 96.19 93 GLY A C 1
ATOM 770 O O . GLY A 1 93 ? -4.797 -13.034 0.874 1.00 96.19 93 GLY A O 1
ATOM 771 N N . ARG A 1 94 ? -6.106 -11.260 1.269 1.00 97.50 94 ARG A N 1
ATOM 772 C CA . ARG A 1 94 ? -6.888 -11.375 0.032 1.00 97.50 94 ARG A CA 1
ATOM 773 C C . ARG A 1 94 ? -6.343 -10.419 -1.011 1.00 97.50 94 ARG A C 1
ATOM 775 O O . ARG A 1 94 ? -6.199 -9.235 -0.726 1.00 97.50 94 ARG A O 1
ATOM 782 N N . HIS A 1 95 ? -6.087 -10.938 -2.207 1.00 98.19 95 HIS A N 1
ATOM 783 C CA . HIS A 1 95 ? -5.746 -10.121 -3.368 1.00 98.19 95 HIS A CA 1
ATOM 784 C C . HIS A 1 95 ? -6.876 -9.127 -3.653 1.00 98.19 95 HIS A C 1
ATOM 786 O O . HIS A 1 95 ? -8.049 -9.516 -3.670 1.00 98.19 95 HIS A O 1
ATOM 792 N N . VAL A 1 96 ? -6.523 -7.852 -3.811 1.00 97.81 96 VAL A N 1
ATOM 793 C CA . VAL A 1 96 ? -7.467 -6.764 -4.093 1.00 97.81 96 VAL A CA 1
ATOM 794 C C . VAL A 1 96 ? -7.386 -6.382 -5.570 1.00 97.81 96 VAL A C 1
ATOM 796 O O . VAL A 1 96 ? -8.408 -6.386 -6.256 1.00 97.81 96 VAL A O 1
ATOM 799 N N . PHE A 1 97 ? -6.186 -6.058 -6.056 1.00 98.19 97 PHE A N 1
ATOM 800 C CA . PHE A 1 97 ? -5.887 -5.739 -7.455 1.00 98.19 97 PHE A CA 1
ATOM 801 C C . PHE A 1 97 ? -4.371 -5.770 -7.701 1.00 98.19 97 PHE A C 1
ATOM 803 O O . PHE A 1 97 ? -3.581 -5.775 -6.759 1.00 98.19 97 PHE A O 1
ATOM 810 N N . ASN A 1 98 ? -4.007 -5.739 -8.980 1.00 97.94 98 ASN A N 1
ATOM 811 C CA . ASN A 1 98 ? -2.657 -5.492 -9.476 1.00 97.94 98 ASN A CA 1
ATOM 812 C C . ASN A 1 98 ? -2.559 -4.035 -9.970 1.00 97.94 98 ASN A C 1
ATOM 814 O O . ASN A 1 98 ? -3.561 -3.492 -10.458 1.00 97.94 98 ASN A O 1
ATOM 818 N N . VAL A 1 99 ? -1.404 -3.388 -9.805 1.00 97.44 99 VAL A N 1
ATOM 819 C CA . VAL A 1 99 ? -1.174 -2.004 -10.245 1.00 97.44 99 VAL A CA 1
ATOM 820 C C . VAL A 1 99 ? 0.254 -1.793 -10.738 1.00 97.44 99 VAL A C 1
ATOM 822 O O . VAL A 1 99 ? 1.197 -2.163 -10.047 1.00 97.44 99 VAL A O 1
ATOM 825 N N . ASP A 1 100 ? 0.393 -1.129 -11.887 1.00 97.19 100 ASP A N 1
ATOM 826 C CA . ASP A 1 100 ? 1.677 -0.641 -12.396 1.00 97.19 100 ASP A CA 1
ATOM 827 C C . ASP A 1 100 ? 2.178 0.541 -11.549 1.00 97.19 100 ASP A C 1
ATOM 829 O O . ASP A 1 100 ? 1.448 1.516 -11.320 1.00 97.19 100 ASP A O 1
ATOM 833 N N . CYS A 1 101 ? 3.424 0.461 -11.088 1.00 97.19 101 CYS A N 1
ATOM 834 C CA . CYS A 1 101 ? 4.085 1.510 -10.319 1.00 97.19 101 CYS A CA 1
ATOM 835 C C . CYS A 1 101 ? 4.686 2.601 -11.214 1.00 97.19 101 CYS A C 1
ATOM 837 O O . CYS A 1 101 ? 4.962 2.387 -12.394 1.00 97.19 101 CYS A O 1
ATOM 839 N N . GLU A 1 102 ? 4.977 3.759 -10.621 1.00 97.44 102 GLU A N 1
ATOM 840 C CA . GLU A 1 102 ? 5.770 4.794 -11.283 1.00 97.44 102 GLU A CA 1
ATOM 841 C C . GLU A 1 102 ? 7.216 4.301 -11.459 1.00 97.44 102 GLU A C 1
ATOM 843 O O . GLU A 1 102 ? 7.921 4.034 -10.480 1.00 97.44 102 GLU A O 1
ATOM 848 N N . GLU A 1 103 ? 7.677 4.203 -12.707 1.00 95.50 103 GLU A N 1
ATOM 849 C CA . GLU A 1 103 ? 9.061 3.843 -13.019 1.00 95.50 103 GLU A CA 1
ATOM 850 C C . GLU A 1 103 ? 10.036 4.982 -12.696 1.00 95.50 103 GLU A C 1
ATOM 852 O O . GLU A 1 103 ? 9.922 6.110 -13.186 1.00 95.50 103 GLU A O 1
ATOM 857 N N . ARG A 1 104 ? 11.070 4.655 -11.924 1.00 93.69 104 ARG A N 1
ATOM 858 C CA . ARG A 1 104 ? 12.176 5.543 -11.565 1.00 93.69 104 ARG A CA 1
ATOM 859 C C . ARG A 1 104 ? 13.469 4.993 -12.150 1.00 93.69 104 ARG A C 1
ATOM 861 O O . ARG A 1 104 ? 14.110 4.112 -11.580 1.00 93.69 104 ARG A O 1
ATOM 868 N N . ILE A 1 105 ? 13.829 5.525 -13.317 1.00 87.56 105 ILE A N 1
ATOM 869 C CA . ILE A 1 105 ? 14.957 5.042 -14.121 1.00 87.56 105 ILE A CA 1
ATOM 870 C C . ILE A 1 105 ? 16.246 5.785 -13.755 1.00 87.56 105 ILE A C 1
ATOM 872 O O . ILE A 1 105 ? 16.261 7.020 -13.706 1.00 87.56 105 ILE A O 1
ATOM 876 N N . TYR A 1 106 ? 17.331 5.034 -13.549 1.00 77.12 106 TYR A N 1
ATOM 877 C CA . TYR A 1 106 ? 18.674 5.544 -13.236 1.00 77.12 106 TYR A CA 1
ATOM 878 C C . TYR A 1 106 ? 19.754 5.096 -14.227 1.00 77.12 106 TYR A C 1
ATOM 880 O O . TYR A 1 106 ? 19.667 3.974 -14.775 1.00 77.12 106 TYR A O 1
#

Sequence (106 aa):
MKIKEVNTNYILFDNGSRITFDHEQDCCETNYADFEQLEDLALEYEFENDLIFEVVPENGFRFGSKGTPMFFIPCYSDQNGYYSSDIDIFYDGRHVFNVDCEERIY

pLDDT: mean 96.24, std 3.69, range [77.12, 98.75]